Protein AF-A0A4P8QCI8-F1 (afdb_monomer_lite)

Secondary structure (DSSP, 8-state):
-----HHHHHHHHHHHHHHHHHHHHHHHHTSPP-PPPP--HHHHHHHHHHHHT-TT-EEEEEEE-GGG-EEEEEESSTT--EEEEEEETTEEEETTSS-HHHHHHHHHHH-TTTTPPP----

Structure (mmCIF, N/CA/C/O backbone):
data_AF-A0A4P8QCI8-F1
#
_entry.id   AF-A0A4P8QCI8-F1
#
loop_
_atom_site.group_PDB
_atom_site.id
_atom_site.type_symbol
_atom_site.label_atom_id
_atom_site.label_alt_id
_atom_site.label_comp_id
_atom_site.label_asym_id
_atom_site.label_entity_id
_atom_site.label_seq_id
_atom_site.pdbx_PDB_ins_code
_atom_site.Cartn_x
_atom_site.Cartn_y
_atom_site.Cartn_z
_atom_site.occupancy
_atom_site.B_iso_or_equiv
_atom_site.auth_seq_id
_atom_site.auth_comp_id
_atom_site.auth_asym_id
_atom_site.auth_atom_id
_atom_site.pdbx_PDB_model_num
ATOM 1 N N . MET A 1 1 ? 44.484 -18.328 -52.587 1.00 44.91 1 MET A N 1
ATOM 2 C CA . MET A 1 1 ? 44.184 -17.223 -51.649 1.00 44.91 1 MET A CA 1
ATOM 3 C C . MET A 1 1 ? 43.308 -16.217 -52.388 1.00 44.91 1 MET A C 1
ATOM 5 O O . MET A 1 1 ? 43.773 -15.641 -53.360 1.00 44.91 1 MET A O 1
ATOM 9 N N . ARG A 1 2 ? 42.014 -16.090 -52.055 1.00 58.41 2 ARG A N 1
ATOM 10 C CA . ARG A 1 2 ? 41.114 -15.143 -52.745 1.00 58.41 2 ARG A CA 1
ATOM 11 C C . ARG A 1 2 ? 41.462 -13.724 -52.286 1.00 58.41 2 ARG A C 1
ATOM 13 O O . ARG A 1 2 ? 41.167 -13.380 -51.143 1.00 58.41 2 ARG A O 1
ATOM 20 N N . HIS A 1 3 ? 42.076 -12.917 -53.153 1.00 60.78 3 HIS A N 1
ATOM 21 C CA . HIS A 1 3 ? 42.185 -11.476 -52.934 1.00 60.78 3 HIS A CA 1
ATOM 22 C C . HIS A 1 3 ? 40.772 -10.886 -52.924 1.00 60.78 3 HIS A C 1
ATOM 24 O O . HIS A 1 3 ? 40.146 -10.716 -53.967 1.00 60.78 3 HIS A O 1
ATOM 30 N N . ARG A 1 4 ? 40.238 -10.631 -51.725 1.00 62.81 4 ARG A N 1
ATOM 31 C CA . ARG A 1 4 ? 39.049 -9.793 -51.567 1.00 62.81 4 ARG A CA 1
ATOM 32 C C . ARG A 1 4 ? 39.450 -8.381 -51.963 1.00 62.81 4 ARG A C 1
ATOM 34 O O . ARG A 1 4 ? 40.469 -7.880 -51.493 1.00 62.81 4 ARG A O 1
ATOM 41 N N . SER A 1 5 ? 38.674 -7.760 -52.844 1.00 78.19 5 SER A N 1
ATOM 42 C CA . SER A 1 5 ? 38.925 -6.374 -53.220 1.00 78.19 5 SER A CA 1
ATOM 43 C C . SER A 1 5 ? 38.817 -5.481 -51.972 1.00 78.19 5 SER A C 1
ATOM 45 O O . SER A 1 5 ? 38.035 -5.784 -51.060 1.00 78.19 5 SER A O 1
ATOM 47 N N . PRO A 1 6 ? 39.571 -4.371 -51.899 1.00 77.50 6 PRO A N 1
ATOM 48 C CA . PRO A 1 6 ? 39.559 -3.480 -50.733 1.00 77.50 6 PRO A CA 1
ATOM 49 C C . PRO A 1 6 ? 38.150 -2.951 -50.415 1.00 77.50 6 PRO A C 1
ATOM 51 O O . PRO A 1 6 ? 37.823 -2.672 -49.265 1.00 77.50 6 PRO A O 1
ATOM 54 N N . LEU A 1 7 ? 37.285 -2.873 -51.428 1.00 80.38 7 LEU A N 1
ATOM 55 C CA . LEU A 1 7 ? 35.886 -2.471 -51.311 1.00 80.38 7 LEU A CA 1
ATOM 56 C C . LEU A 1 7 ? 35.041 -3.541 -50.597 1.00 80.38 7 LEU A C 1
ATOM 58 O O . LEU A 1 7 ? 34.271 -3.229 -49.693 1.00 80.38 7 LEU A O 1
ATOM 62 N N . GLN A 1 8 ? 35.259 -4.817 -50.922 1.00 83.88 8 GLN A N 1
ATOM 63 C CA . GLN A 1 8 ? 34.589 -5.945 -50.273 1.00 83.88 8 GLN A CA 1
ATOM 64 C C . GLN A 1 8 ? 35.005 -6.084 -48.800 1.00 83.88 8 GLN A C 1
ATOM 66 O O . GLN A 1 8 ? 34.190 -6.426 -47.946 1.00 83.88 8 GLN A O 1
ATOM 71 N N . GLN A 1 9 ? 36.262 -5.764 -48.483 1.00 83.50 9 GLN A N 1
ATOM 72 C CA . GLN A 1 9 ? 36.767 -5.753 -47.110 1.00 83.50 9 GLN A CA 1
ATOM 73 C C . GLN A 1 9 ? 36.154 -4.611 -46.281 1.00 83.50 9 GLN A C 1
ATOM 75 O O . GLN A 1 9 ? 35.753 -4.834 -45.141 1.00 83.50 9 GLN A O 1
ATOM 80 N N . ARG A 1 10 ? 35.990 -3.417 -46.867 1.00 88.06 10 ARG A N 1
ATOM 81 C CA . ARG A 1 10 ? 35.298 -2.283 -46.225 1.00 88.06 10 ARG A CA 1
ATOM 82 C C . ARG A 1 10 ? 33.827 -2.581 -45.941 1.00 88.06 10 ARG A C 1
ATOM 84 O O . ARG A 1 10 ? 33.354 -2.277 -44.851 1.00 88.06 10 ARG A O 1
ATOM 91 N N . LEU A 1 11 ? 33.128 -3.218 -46.881 1.00 91.38 11 LEU A N 1
ATOM 92 C CA . LEU A 1 11 ? 31.728 -3.617 -46.696 1.00 91.38 11 LEU A CA 1
ATOM 93 C C . LEU A 1 11 ? 31.563 -4.620 -45.548 1.00 91.38 11 LEU A C 1
ATOM 95 O O . LEU A 1 11 ? 30.660 -4.470 -44.731 1.00 91.38 11 LEU A O 1
ATOM 99 N N . MET A 1 12 ? 32.466 -5.597 -45.441 1.00 92.44 12 MET A N 1
ATOM 100 C CA . MET A 1 12 ? 32.461 -6.563 -44.335 1.00 92.44 12 MET A CA 1
ATOM 101 C C . MET A 1 12 ? 32.664 -5.882 -42.97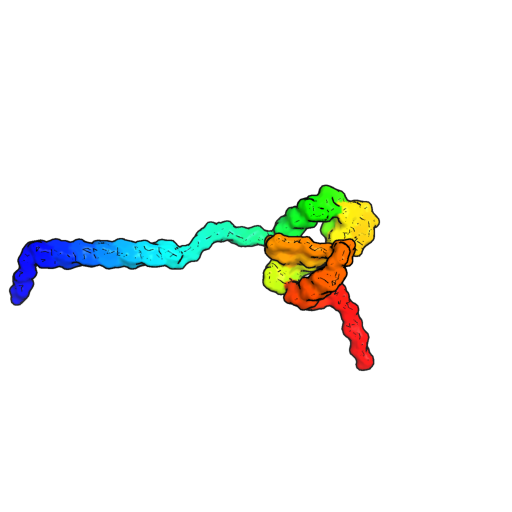5 1.00 92.44 12 MET A C 1
ATOM 103 O O . MET A 1 12 ? 31.974 -6.216 -42.016 1.00 92.44 12 MET A O 1
ATOM 107 N N . ILE A 1 13 ? 33.579 -4.910 -42.893 1.00 91.00 13 ILE A N 1
ATOM 108 C CA . ILE A 1 13 ? 33.839 -4.151 -41.659 1.00 91.00 13 ILE A CA 1
ATOM 109 C C . ILE A 1 13 ? 32.618 -3.308 -41.275 1.00 91.00 13 ILE A C 1
ATOM 111 O O . ILE A 1 13 ? 32.208 -3.319 -40.117 1.00 91.00 13 ILE A O 1
ATOM 115 N N . ALA A 1 14 ? 32.010 -2.618 -42.243 1.00 92.12 14 ALA A N 1
ATOM 116 C CA . ALA A 1 14 ? 30.813 -1.817 -42.006 1.00 92.12 14 ALA A CA 1
ATOM 117 C C . ALA A 1 14 ? 29.638 -2.681 -41.521 1.00 92.12 14 ALA A C 1
ATOM 119 O O . ALA A 1 14 ? 28.986 -2.336 -40.538 1.00 92.12 14 ALA A O 1
ATOM 120 N N . ALA A 1 15 ? 29.410 -3.838 -42.150 1.00 93.81 15 ALA A N 1
ATOM 121 C CA . ALA A 1 15 ? 28.368 -4.773 -41.733 1.00 93.81 15 ALA A CA 1
ATOM 122 C C . ALA A 1 15 ? 28.606 -5.311 -40.311 1.00 93.81 15 ALA A C 1
ATOM 124 O O . ALA A 1 15 ? 27.677 -5.362 -39.506 1.00 93.81 15 ALA A O 1
ATOM 125 N N . ALA A 1 16 ? 29.852 -5.659 -39.976 1.00 95.00 16 ALA A N 1
ATOM 126 C CA . ALA A 1 16 ? 30.210 -6.117 -38.637 1.00 95.00 16 ALA A CA 1
ATOM 127 C C . ALA A 1 16 ? 29.993 -5.029 -37.571 1.00 95.00 16 ALA A C 1
ATOM 129 O O . ALA A 1 16 ? 29.476 -5.323 -36.495 1.00 95.00 16 ALA A O 1
ATOM 130 N N . LEU A 1 17 ? 30.330 -3.772 -37.880 1.00 95.94 17 LEU A N 1
ATOM 131 C CA . LEU A 1 17 ? 30.092 -2.631 -36.990 1.00 95.94 17 LEU A CA 1
ATOM 132 C C . LEU A 1 17 ? 28.605 -2.413 -36.717 1.00 95.94 17 LEU A C 1
ATOM 134 O O . LEU A 1 17 ? 28.219 -2.222 -35.566 1.00 95.94 17 LEU A O 1
ATOM 138 N N . VAL A 1 18 ? 27.768 -2.479 -37.753 1.00 96.00 18 VAL A N 1
ATOM 139 C CA . VAL A 1 18 ? 26.313 -2.338 -37.599 1.00 96.00 18 VAL A CA 1
ATOM 140 C C . VAL A 1 18 ? 25.755 -3.453 -36.719 1.00 96.00 18 VAL A C 1
ATOM 142 O O . VAL A 1 18 ? 25.006 -3.174 -35.787 1.00 96.00 18 VAL A O 1
ATOM 145 N N . LEU A 1 19 ? 26.166 -4.704 -36.946 1.00 95.69 19 LEU A N 1
ATOM 146 C CA . LEU A 1 19 ? 25.731 -5.833 -36.118 1.00 95.69 19 LEU A CA 1
ATOM 147 C C . LEU A 1 19 ? 26.162 -5.682 -34.656 1.00 95.69 19 LEU A C 1
ATOM 149 O O . LEU A 1 19 ? 25.362 -5.938 -33.757 1.00 95.69 19 LEU A O 1
ATOM 153 N N . ALA A 1 20 ? 27.392 -5.226 -34.411 1.00 94.62 20 ALA A N 1
ATOM 154 C CA . ALA A 1 20 ? 27.877 -4.956 -33.062 1.00 94.62 20 ALA A CA 1
ATOM 155 C C . ALA A 1 20 ? 27.055 -3.852 -32.377 1.00 94.62 20 ALA A C 1
ATOM 157 O O . ALA A 1 20 ? 26.651 -4.014 -31.227 1.00 94.62 20 ALA A O 1
ATOM 158 N N . LEU A 1 21 ? 26.739 -2.765 -33.089 1.00 94.75 21 LEU A N 1
ATOM 159 C CA . LEU A 1 21 ? 25.896 -1.684 -32.571 1.00 94.75 21 LEU A CA 1
ATOM 160 C C . LEU A 1 21 ? 24.477 -2.165 -32.250 1.00 94.75 21 LEU A C 1
ATOM 162 O O . LEU A 1 21 ? 23.949 -1.835 -31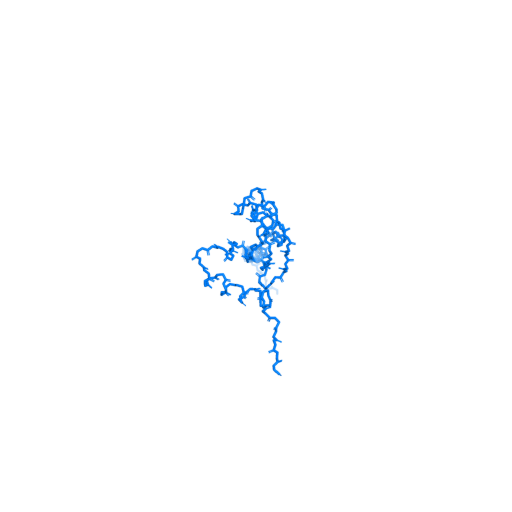.189 1.00 94.75 21 LEU A O 1
ATOM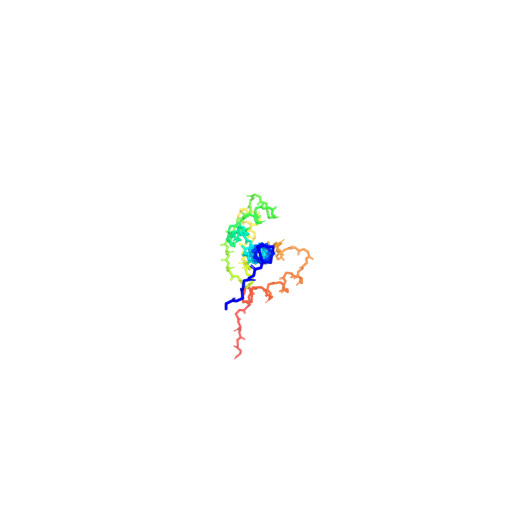 166 N N . CYS A 1 22 ? 23.876 -2.987 -33.114 1.00 93.50 22 CYS A N 1
ATOM 167 C CA . CYS A 1 22 ? 22.572 -3.593 -32.848 1.00 93.50 22 CYS A CA 1
ATOM 168 C C . CYS A 1 22 ? 22.608 -4.493 -31.605 1.00 93.50 22 CYS A C 1
ATOM 170 O O . CYS A 1 22 ? 21.722 -4.394 -30.758 1.00 93.50 22 C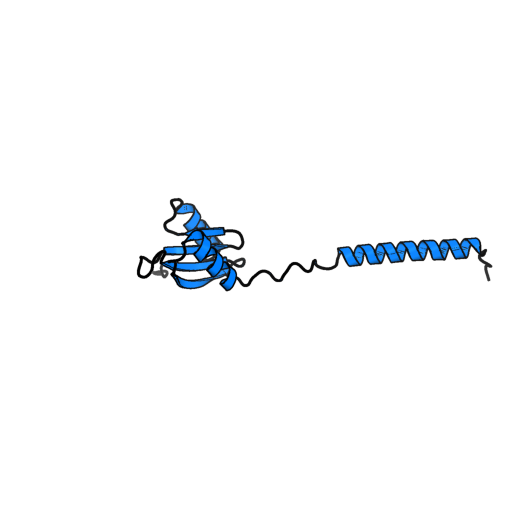YS A O 1
ATOM 172 N N . ALA A 1 23 ? 23.639 -5.330 -31.462 1.00 92.19 23 ALA A N 1
ATOM 173 C CA . ALA A 1 23 ? 23.798 -6.202 -30.302 1.00 92.19 23 ALA A CA 1
ATOM 174 C C . ALA A 1 23 ? 23.948 -5.402 -28.998 1.00 92.19 23 ALA A C 1
ATOM 176 O O . ALA A 1 23 ? 23.307 -5.731 -28.002 1.00 92.19 23 ALA A O 1
ATOM 177 N N . VAL A 1 24 ? 24.728 -4.316 -29.013 1.00 93.06 24 VAL A N 1
ATOM 178 C CA . VAL A 1 24 ? 24.872 -3.413 -27.860 1.00 93.06 24 VAL A CA 1
ATOM 179 C C . VAL A 1 24 ? 23.551 -2.717 -27.537 1.00 93.06 24 VAL A C 1
ATOM 181 O O . VAL A 1 24 ? 23.175 -2.654 -26.372 1.00 93.06 24 VAL A O 1
ATOM 184 N N . GLY A 1 25 ? 22.811 -2.244 -28.543 1.00 88.50 25 GLY A N 1
ATOM 185 C CA . GLY A 1 25 ? 21.500 -1.624 -28.337 1.00 88.50 25 GLY A CA 1
ATOM 186 C C . GLY A 1 25 ? 20.503 -2.576 -27.672 1.00 88.50 25 GLY A C 1
ATOM 187 O O . GLY A 1 25 ? 19.858 -2.209 -26.691 1.00 88.50 25 GLY A O 1
ATOM 188 N N . VAL A 1 26 ? 20.432 -3.823 -28.149 1.00 89.25 26 VAL A N 1
ATOM 189 C CA . VAL A 1 26 ? 19.608 -4.877 -27.536 1.00 89.25 26 VAL A CA 1
ATOM 190 C C . VAL A 1 26 ? 20.077 -5.181 -26.115 1.00 89.25 26 VAL A C 1
ATOM 192 O O . VAL A 1 26 ? 19.251 -5.283 -25.214 1.00 89.25 26 VAL A O 1
ATOM 195 N N . TRP A 1 27 ? 21.388 -5.275 -25.889 1.00 86.06 27 TRP A N 1
ATOM 196 C CA . TRP A 1 27 ? 21.943 -5.530 -24.563 1.00 86.06 27 TRP A CA 1
ATOM 197 C C . TRP A 1 27 ? 21.593 -4.422 -23.564 1.00 86.06 27 TRP A C 1
ATOM 199 O O . TRP A 1 27 ? 21.191 -4.730 -22.448 1.00 86.06 27 TRP A O 1
ATOM 209 N N . VAL A 1 28 ? 21.664 -3.152 -23.973 1.00 85.81 28 VAL A N 1
ATOM 210 C CA . VAL A 1 28 ? 21.258 -1.998 -23.152 1.00 85.81 28 VAL A CA 1
ATOM 211 C C . VAL A 1 28 ? 19.756 -2.016 -22.863 1.00 85.81 28 VAL A C 1
ATOM 213 O O . VAL A 1 28 ? 19.359 -1.786 -21.728 1.00 85.81 28 VAL A O 1
ATOM 216 N N . LEU A 1 29 ? 18.916 -2.343 -23.849 1.00 78.56 29 LEU A N 1
ATOM 217 C CA . LEU A 1 29 ? 17.464 -2.484 -23.658 1.00 78.56 29 LEU A CA 1
ATOM 218 C C . LEU A 1 29 ? 17.093 -3.652 -22.730 1.00 78.56 29 LEU A C 1
ATOM 220 O O . LEU A 1 29 ? 16.064 -3.601 -22.061 1.00 78.56 29 LEU A O 1
ATOM 224 N N . MET A 1 30 ? 17.921 -4.697 -22.693 1.00 75.69 30 MET A N 1
ATOM 225 C CA . MET A 1 30 ? 17.772 -5.840 -21.791 1.00 75.69 30 MET A CA 1
ATOM 226 C C . MET A 1 30 ? 18.366 -5.595 -20.402 1.00 75.69 30 MET A C 1
ATOM 228 O O . MET A 1 30 ? 18.166 -6.432 -19.518 1.00 75.69 30 MET A O 1
ATOM 232 N N . GLN A 1 31 ? 19.087 -4.488 -20.176 1.00 74.19 31 GLN A N 1
ATOM 233 C CA . GLN A 1 31 ? 19.527 -4.158 -18.826 1.00 74.19 31 GLN A CA 1
ATOM 234 C C . GLN A 1 31 ? 18.278 -3.942 -17.968 1.00 74.19 31 GLN A C 1
ATOM 236 O O . GLN A 1 31 ? 17.408 -3.152 -18.348 1.00 74.19 31 GLN A O 1
ATOM 241 N N . PRO A 1 32 ? 18.154 -4.641 -16.825 1.00 54.97 32 PRO A N 1
ATOM 242 C CA . PRO A 1 32 ? 17.061 -4.388 -15.907 1.00 54.97 32 PRO A CA 1
ATOM 243 C C . PRO A 1 32 ? 17.124 -2.907 -15.557 1.00 54.97 32 PRO A C 1
ATOM 245 O O . PRO A 1 32 ? 18.149 -2.426 -15.071 1.00 54.97 32 PRO A O 1
ATOM 248 N N . ALA A 1 33 ? 16.058 -2.171 -15.879 1.00 59.75 33 ALA A N 1
ATOM 249 C CA . ALA A 1 33 ? 15.964 -0.772 -15.512 1.00 59.75 33 ALA A CA 1
ATOM 250 C C . ALA A 1 33 ? 16.316 -0.673 -14.024 1.00 59.75 33 ALA A C 1
ATOM 252 O O . ALA A 1 33 ? 15.742 -1.402 -13.214 1.00 59.75 33 ALA A O 1
ATOM 253 N N . ASN A 1 34 ? 17.271 0.197 -13.678 1.00 53.19 34 ASN A N 1
ATOM 254 C CA . ASN A 1 34 ? 17.595 0.578 -12.303 1.00 53.19 34 ASN A CA 1
ATOM 255 C C . ASN A 1 34 ? 16.395 1.331 -11.700 1.00 53.19 34 ASN A C 1
ATOM 257 O O . ASN A 1 34 ? 16.474 2.503 -11.337 1.00 53.19 34 ASN A O 1
ATOM 261 N N . THR A 1 35 ? 15.235 0.680 -11.644 1.00 55.41 35 THR A N 1
ATOM 262 C CA . THR A 1 35 ? 14.092 1.141 -10.883 1.00 55.41 35 THR A CA 1
ATOM 263 C C . THR A 1 35 ? 14.568 1.208 -9.440 1.00 55.41 35 THR A C 1
ATOM 265 O O . THR A 1 35 ? 15.094 0.199 -8.954 1.00 55.41 35 THR A O 1
ATOM 268 N N . PRO A 1 36 ? 14.437 2.363 -8.765 1.00 55.66 36 PRO A N 1
ATOM 269 C CA . PRO A 1 36 ? 14.827 2.498 -7.372 1.00 55.66 36 PRO A CA 1
ATOM 270 C C . PRO A 1 36 ? 14.286 1.314 -6.580 1.00 55.66 36 PRO A C 1
ATOM 272 O O . PRO A 1 36 ? 13.122 0.943 -6.772 1.00 55.66 36 PRO A O 1
ATOM 275 N N . SER A 1 37 ? 15.135 0.711 -5.737 1.00 56.53 37 SER A N 1
ATOM 276 C CA . SER A 1 37 ? 14.723 -0.408 -4.890 1.00 56.53 37 SER A CA 1
ATOM 277 C C . SER A 1 37 ? 13.388 -0.042 -4.238 1.00 56.53 37 SER A C 1
ATOM 279 O O . SER A 1 37 ? 13.297 1.027 -3.619 1.00 56.53 37 SER A O 1
ATOM 281 N N . PRO A 1 38 ? 12.325 -0.837 -4.451 1.00 58.75 38 PRO A N 1
ATOM 282 C CA . PRO A 1 38 ? 11.010 -0.487 -3.962 1.00 58.75 38 PRO A CA 1
ATOM 283 C C . PRO A 1 38 ? 11.077 -0.211 -2.462 1.00 58.75 38 PRO A C 1
ATOM 285 O O . PRO A 1 38 ? 11.536 -1.066 -1.713 1.00 58.75 38 PRO A O 1
ATOM 288 N N . GLU A 1 39 ? 10.598 0.960 -2.037 1.00 59.53 39 GLU A N 1
ATOM 289 C CA . GLU A 1 39 ? 10.644 1.395 -0.635 1.00 59.53 39 GLU A CA 1
ATOM 290 C C . GLU A 1 39 ? 10.253 0.250 0.326 1.00 59.53 39 GLU A C 1
ATOM 292 O O . GLU A 1 39 ? 9.261 -0.448 0.053 1.00 59.53 39 GLU A O 1
ATOM 297 N N . PRO A 1 40 ? 11.012 0.006 1.410 1.00 66.62 40 PRO A N 1
ATOM 298 C CA . PRO A 1 40 ? 10.709 -1.077 2.339 1.00 66.62 40 PRO A CA 1
ATOM 299 C C . PRO A 1 40 ? 9.263 -0.953 2.833 1.00 66.62 40 PRO A C 1
ATOM 301 O O . PRO A 1 40 ? 8.746 0.155 3.014 1.00 66.62 40 PRO A O 1
ATOM 304 N N . ALA A 1 41 ? 8.574 -2.091 2.954 1.00 65.62 41 ALA A N 1
ATOM 305 C CA . ALA A 1 41 ? 7.132 -2.139 3.201 1.00 65.62 41 ALA A CA 1
ATOM 306 C C . ALA A 1 41 ? 6.747 -1.334 4.455 1.00 65.62 41 ALA A C 1
ATOM 308 O O . ALA A 1 41 ? 5.798 -0.556 4.439 1.00 65.62 41 ALA A O 1
ATOM 309 N N . ASP A 1 42 ? 7.580 -1.417 5.479 1.00 64.31 42 ASP A N 1
ATOM 310 C CA . ASP A 1 42 ? 7.449 -0.772 6.779 1.00 64.31 42 ASP A CA 1
ATOM 311 C C . ASP A 1 42 ? 7.491 0.766 6.658 1.00 64.31 42 ASP A C 1
ATOM 313 O O . ASP A 1 42 ? 6.648 1.475 7.216 1.00 64.31 42 ASP A O 1
ATOM 317 N N . ALA A 1 43 ? 8.420 1.298 5.852 1.00 68.88 43 ALA A N 1
ATOM 318 C CA . ALA A 1 43 ? 8.529 2.736 5.589 1.00 68.88 43 ALA A CA 1
ATOM 319 C C . ALA A 1 43 ? 7.326 3.262 4.788 1.00 68.88 43 ALA A C 1
ATOM 321 O O . ALA A 1 43 ? 6.776 4.329 5.089 1.00 68.88 43 ALA A O 1
ATOM 322 N N . ARG A 1 44 ? 6.854 2.471 3.816 1.00 71.00 44 ARG A N 1
ATOM 323 C CA . ARG A 1 44 ? 5.661 2.781 3.017 1.00 71.00 44 ARG A CA 1
ATOM 324 C C . ARG A 1 44 ? 4.406 2.856 3.882 1.00 71.00 44 ARG A C 1
ATOM 326 O O . ARG A 1 44 ? 3.621 3.789 3.724 1.00 71.00 44 ARG A O 1
ATOM 333 N N . VAL A 1 45 ? 4.233 1.904 4.795 1.00 69.94 45 VAL A N 1
ATOM 334 C CA . VAL A 1 45 ? 3.070 1.813 5.687 1.00 69.94 45 VAL A CA 1
ATOM 335 C C . VAL A 1 45 ? 2.998 3.016 6.606 1.00 69.94 45 VAL A C 1
ATOM 337 O O . VAL A 1 45 ? 1.963 3.674 6.666 1.00 69.94 45 VAL A O 1
ATOM 340 N N . MET A 1 46 ? 4.107 3.376 7.254 1.00 73.94 46 MET A N 1
ATOM 341 C CA . MET A 1 46 ? 4.141 4.549 8.129 1.00 73.94 46 MET A CA 1
ATOM 342 C C . MET A 1 46 ? 3.804 5.839 7.377 1.00 73.94 46 MET A C 1
ATOM 344 O O . MET A 1 46 ? 3.082 6.690 7.902 1.00 73.94 46 MET A O 1
ATOM 348 N N . ARG A 1 47 ? 4.275 5.987 6.131 1.00 75.38 47 ARG A N 1
ATOM 349 C CA . ARG A 1 47 ? 3.904 7.129 5.287 1.00 75.38 47 ARG A CA 1
ATOM 350 C C . ARG A 1 47 ? 2.413 7.117 4.950 1.00 75.38 47 ARG A C 1
ATOM 352 O O . ARG A 1 47 ? 1.749 8.132 5.135 1.00 75.38 47 ARG A O 1
ATOM 359 N N . GLN A 1 48 ? 1.885 5.986 4.485 1.00 73.19 48 GLN A N 1
ATOM 360 C CA . GLN A 1 48 ? 0.476 5.851 4.107 1.00 73.19 48 GLN A CA 1
ATOM 361 C C . GLN A 1 48 ? -0.467 6.096 5.290 1.00 73.19 48 GLN A C 1
ATOM 363 O O . GLN A 1 48 ? -1.460 6.802 5.128 1.00 73.19 48 GLN A O 1
ATOM 368 N N . ILE A 1 49 ? -0.125 5.598 6.482 1.00 75.56 49 ILE A N 1
ATOM 369 C CA . ILE A 1 49 ? -0.876 5.850 7.716 1.00 75.56 49 ILE A CA 1
ATOM 370 C C . ILE A 1 49 ? -0.910 7.349 8.021 1.00 75.56 49 ILE A C 1
ATOM 372 O O . ILE A 1 49 ? -1.988 7.901 8.214 1.00 75.56 49 ILE A O 1
ATOM 376 N N . ARG A 1 50 ? 0.230 8.050 7.980 1.00 76.50 50 ARG A N 1
ATOM 377 C CA . ARG A 1 50 ? 0.247 9.506 8.213 1.00 76.50 50 ARG A CA 1
ATOM 378 C C . ARG A 1 50 ? -0.571 10.280 7.180 1.00 76.50 50 ARG A C 1
ATOM 380 O O . ARG A 1 50 ? -1.184 11.285 7.530 1.00 76.50 50 ARG A O 1
ATOM 387 N N . THR A 1 51 ? -0.566 9.842 5.920 1.00 76.06 51 THR A N 1
ATOM 388 C CA . THR A 1 51 ? -1.314 10.498 4.840 1.00 76.06 51 THR A CA 1
ATOM 389 C C . THR A 1 51 ? -2.820 10.263 4.946 1.00 76.06 51 THR A C 1
ATOM 391 O O . THR A 1 51 ? -3.574 11.203 4.723 1.00 76.06 51 THR A O 1
ATOM 394 N N . GLN A 1 52 ? -3.267 9.047 5.273 1.00 69.69 52 GLN A N 1
ATOM 395 C CA . GLN A 1 52 ? -4.692 8.692 5.225 1.00 69.69 52 GLN A CA 1
ATOM 396 C C . GLN A 1 52 ? -5.397 8.672 6.588 1.00 69.69 52 GLN A C 1
ATOM 398 O O . GLN A 1 52 ? -6.565 9.036 6.667 1.00 69.69 52 GLN A O 1
ATOM 403 N N . ALA A 1 53 ? -4.710 8.283 7.664 1.00 69.94 53 ALA A N 1
ATOM 404 C CA . ALA A 1 53 ? -5.275 8.262 9.017 1.00 69.94 53 ALA A CA 1
ATOM 405 C C . ALA A 1 53 ? -5.034 9.573 9.792 1.00 69.94 53 ALA A C 1
ATOM 407 O O . ALA A 1 53 ? -5.696 9.817 10.798 1.00 69.94 53 ALA A O 1
ATOM 408 N N . GLY A 1 54 ? -4.133 10.439 9.310 1.00 71.00 54 GLY A N 1
ATOM 409 C CA . GLY A 1 54 ? -3.853 11.761 9.878 1.00 71.00 54 GLY A CA 1
ATOM 410 C C . GLY A 1 54 ? -2.621 11.809 10.792 1.00 71.00 54 GLY A C 1
ATOM 411 O O . GLY A 1 54 ? -2.011 10.795 11.122 1.00 71.00 54 GLY A O 1
ATOM 412 N N . ARG A 1 55 ? -2.221 13.023 11.210 1.00 71.25 55 ARG A N 1
ATOM 413 C CA . ARG A 1 55 ? -0.998 13.251 12.016 1.00 71.25 55 ARG A CA 1
ATOM 414 C C . ARG A 1 55 ? -1.049 12.664 13.432 1.00 71.25 55 ARG A C 1
ATOM 416 O O . ARG A 1 55 ? 0.008 12.473 14.019 1.00 71.25 55 ARG A O 1
ATOM 423 N N . GLY A 1 56 ? -2.242 12.402 13.964 1.00 71.06 56 GLY A N 1
ATOM 424 C CA . GLY A 1 56 ? -2.445 11.769 15.272 1.00 71.06 56 GLY A CA 1
ATOM 425 C C . GLY A 1 56 ? -2.535 10.244 15.217 1.00 71.06 56 GLY A C 1
ATOM 426 O O . GLY A 1 56 ? -2.875 9.632 16.226 1.00 71.06 56 GLY A O 1
ATOM 427 N N . ALA A 1 57 ? -2.282 9.641 14.050 1.00 76.31 57 ALA A N 1
ATOM 428 C CA . ALA A 1 57 ? -2.392 8.206 13.878 1.00 76.31 57 ALA A CA 1
ATOM 429 C C . ALA A 1 57 ? -1.176 7.469 14.457 1.00 76.31 57 ALA A C 1
ATOM 431 O O . ALA A 1 57 ? -0.030 7.735 14.085 1.00 76.31 57 ALA A O 1
ATOM 432 N N . GLU A 1 58 ? -1.437 6.502 15.329 1.00 79.12 58 GLU A N 1
ATOM 433 C CA . GLU A 1 58 ? -0.429 5.688 16.002 1.00 79.12 58 GLU A CA 1
ATOM 434 C C . GLU A 1 58 ? -0.496 4.249 15.496 1.00 79.12 58 GLU A C 1
ATOM 436 O O . GLU A 1 58 ? -1.510 3.565 15.661 1.00 79.12 58 GLU A O 1
ATOM 441 N N . LEU A 1 59 ? 0.592 3.770 14.889 1.00 81.69 59 LEU A N 1
ATOM 442 C CA . LEU A 1 59 ? 0.724 2.360 14.540 1.00 81.69 59 LEU A CA 1
ATOM 443 C C . LEU A 1 59 ? 0.903 1.542 15.825 1.00 81.69 59 LEU A C 1
ATOM 445 O O . LEU A 1 59 ? 1.863 1.752 16.560 1.00 81.69 59 LEU A O 1
ATOM 449 N N . ARG A 1 60 ? -0.010 0.602 16.083 1.00 83.25 60 ARG A N 1
ATOM 450 C CA . ARG A 1 60 ? 0.024 -0.256 17.281 1.00 83.25 60 ARG A CA 1
ATOM 451 C C . ARG A 1 60 ? 0.612 -1.625 16.999 1.00 83.25 60 ARG A C 1
ATOM 453 O O . ARG A 1 60 ? 1.310 -2.186 17.833 1.00 83.25 60 ARG A O 1
ATOM 460 N N . TYR A 1 61 ? 0.299 -2.167 15.831 1.00 84.00 61 TYR A N 1
ATOM 461 C CA . TYR A 1 61 ? 0.752 -3.481 15.407 1.00 84.00 61 TYR A CA 1
ATOM 462 C C . TYR A 1 61 ? 0.803 -3.527 13.887 1.00 84.00 61 TYR A C 1
ATOM 464 O O . TYR A 1 61 ? -0.096 -2.993 13.239 1.00 84.00 61 TYR A O 1
ATOM 472 N N . ALA A 1 62 ? 1.827 -4.165 13.333 1.00 86.81 62 ALA A N 1
ATOM 473 C CA . ALA A 1 62 ? 1.948 -4.446 11.912 1.00 86.81 62 ALA A CA 1
ATOM 474 C C . ALA A 1 62 ? 2.621 -5.804 11.714 1.00 86.81 62 ALA A C 1
ATOM 476 O O . ALA A 1 62 ? 3.581 -6.134 12.408 1.00 86.81 62 ALA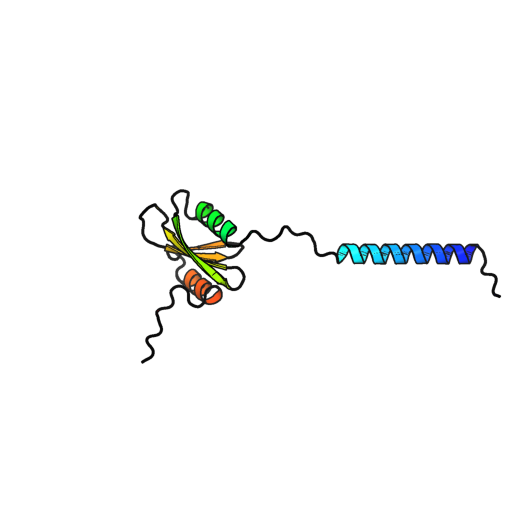 A O 1
ATOM 477 N N . GLU A 1 63 ? 2.143 -6.547 10.729 1.00 82.88 63 GLU A N 1
ATOM 478 C CA . GLU A 1 63 ? 2.727 -7.791 10.254 1.00 82.88 63 GLU A CA 1
ATOM 479 C C . GLU A 1 63 ? 2.801 -7.791 8.727 1.00 82.88 63 GLU A C 1
ATOM 481 O O . GLU A 1 63 ? 1.974 -7.187 8.033 1.00 82.88 63 GLU A O 1
ATOM 486 N N . ASN A 1 64 ? 3.819 -8.468 8.200 1.00 84.88 64 ASN A N 1
ATOM 487 C CA . ASN A 1 64 ? 3.972 -8.646 6.765 1.00 84.88 64 ASN A CA 1
ATOM 488 C C . ASN A 1 64 ? 2.955 -9.669 6.263 1.00 84.88 64 ASN A C 1
ATOM 490 O O . ASN A 1 64 ? 2.870 -10.775 6.794 1.00 84.88 64 ASN A O 1
ATOM 494 N N . GLY A 1 65 ? 2.220 -9.298 5.220 1.00 84.25 65 GLY A N 1
ATOM 495 C CA . GLY A 1 65 ? 1.357 -10.206 4.479 1.00 84.25 65 GLY A CA 1
ATOM 496 C C . GLY A 1 65 ? 1.972 -10.641 3.150 1.00 84.25 65 GLY A C 1
ATOM 497 O O . GLY A 1 65 ? 3.152 -10.439 2.852 1.00 84.25 65 GLY A O 1
ATOM 498 N N . GLU A 1 66 ? 1.138 -11.242 2.317 1.00 86.38 66 GLU A N 1
ATOM 499 C CA . GLU A 1 66 ? 1.479 -11.691 0.978 1.00 86.38 66 GLU A CA 1
ATOM 500 C C . GLU A 1 66 ? 1.605 -10.531 -0.016 1.00 86.38 66 GLU A C 1
ATOM 502 O O . GLU A 1 66 ? 1.052 -9.447 0.150 1.00 86.38 66 GLU A O 1
ATOM 507 N N . ARG A 1 67 ? 2.312 -10.760 -1.130 1.00 86.31 67 ARG A N 1
ATOM 508 C CA . ARG A 1 67 ? 2.413 -9.792 -2.244 1.00 86.31 67 ARG A CA 1
ATOM 509 C C . ARG A 1 67 ? 2.842 -8.385 -1.795 1.00 86.31 67 ARG A C 1
ATOM 511 O O . ARG A 1 67 ? 2.443 -7.385 -2.394 1.00 86.31 67 ARG A O 1
ATOM 518 N N . ARG A 1 68 ? 3.717 -8.324 -0.781 1.00 83.50 68 ARG A N 1
ATOM 519 C CA . ARG A 1 68 ? 4.266 -7.086 -0.200 1.00 83.50 68 ARG A CA 1
ATOM 520 C C . ARG A 1 68 ? 3.203 -6.216 0.480 1.00 83.50 68 ARG A C 1
ATOM 522 O O . ARG A 1 68 ? 3.345 -4.991 0.500 1.00 83.50 68 ARG A O 1
ATOM 529 N N . SER A 1 69 ? 2.138 -6.832 0.984 1.00 87.44 69 SER A N 1
ATOM 530 C CA . SER A 1 69 ? 1.168 -6.163 1.838 1.00 87.44 69 SER A CA 1
ATOM 531 C C . SER A 1 69 ? 1.645 -6.109 3.284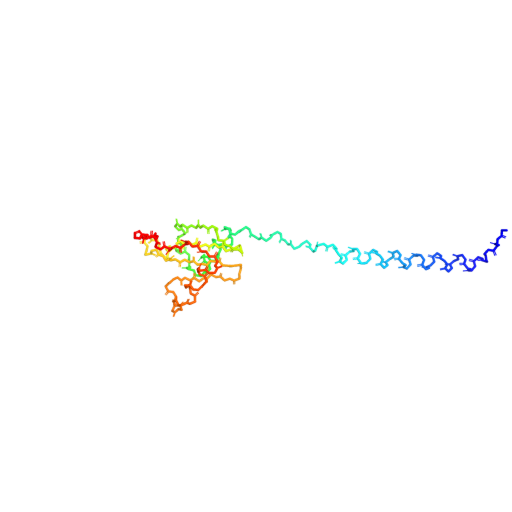 1.00 87.44 69 SER A C 1
ATOM 533 O O . SER A 1 69 ? 2.500 -6.885 3.711 1.00 87.44 69 SER A O 1
ATOM 535 N N . VAL A 1 70 ? 1.048 -5.207 4.052 1.00 88.31 70 VAL A N 1
ATOM 536 C CA . VAL A 1 70 ? 1.212 -5.128 5.501 1.00 88.31 70 VAL A CA 1
ATOM 537 C C . VAL A 1 70 ? -0.161 -4.967 6.121 1.00 88.31 70 VAL A C 1
ATOM 539 O O . VAL A 1 70 ? -0.947 -4.122 5.692 1.00 88.31 70 VAL A O 1
ATOM 542 N N . CYS A 1 71 ? -0.444 -5.775 7.129 1.00 89.81 71 CYS A N 1
ATOM 543 C CA . CYS A 1 71 ? -1.695 -5.736 7.868 1.00 89.81 71 CYS A CA 1
ATOM 544 C C . CYS A 1 71 ? -1.432 -5.398 9.321 1.00 89.81 71 CYS A C 1
ATOM 546 O O . CYS A 1 71 ? -0.349 -5.657 9.836 1.00 89.81 71 CYS A O 1
ATOM 548 N N . GLY A 1 72 ? -2.392 -4.773 9.988 1.00 90.12 72 GLY A N 1
ATOM 549 C CA . GLY A 1 72 ? -2.136 -4.329 11.344 1.00 90.12 72 GLY A CA 1
ATOM 550 C C . GLY A 1 72 ? -3.244 -3.510 11.964 1.00 90.12 72 GLY A C 1
ATOM 551 O O . GLY A 1 72 ? -4.342 -3.400 11.428 1.00 90.12 72 GLY A O 1
ATOM 552 N N . TYR A 1 73 ? -2.925 -2.921 13.110 1.00 87.44 73 TYR A N 1
ATOM 553 C CA . TYR A 1 73 ? -3.812 -2.048 13.860 1.00 87.44 73 TYR A CA 1
ATOM 554 C C . TYR A 1 73 ? -3.213 -0.654 13.981 1.00 87.44 73 TYR A C 1
ATOM 556 O O . TYR A 1 73 ? -2.049 -0.488 14.356 1.00 87.44 73 TYR A O 1
ATOM 564 N N . VAL A 1 74 ? -4.043 0.350 13.733 1.00 87.50 74 VAL A N 1
ATOM 565 C CA . VAL A 1 74 ? -3.728 1.762 13.939 1.00 87.50 74 VAL A CA 1
ATOM 566 C C . VAL A 1 74 ? -4.754 2.376 14.890 1.00 87.50 74 VAL A C 1
ATOM 568 O O . VAL A 1 74 ? -5.930 2.028 14.847 1.00 87.50 74 VAL A O 1
ATOM 571 N N . GLY A 1 75 ? -4.339 3.286 15.764 1.00 85.44 75 GLY A N 1
ATOM 572 C CA . GLY A 1 75 ? -5.262 4.225 16.403 1.00 85.44 75 GLY A CA 1
ATOM 573 C C . GLY A 1 75 ? -5.294 5.508 15.583 1.00 85.44 75 GLY A C 1
ATOM 574 O O . GLY A 1 75 ? -4.237 6.092 15.393 1.00 85.44 75 GLY A O 1
ATOM 575 N N . ARG A 1 76 ? -6.453 5.966 15.084 1.00 79.88 76 ARG A N 1
ATOM 576 C CA . ARG A 1 76 ? -6.534 7.233 14.312 1.00 79.88 76 ARG A CA 1
ATOM 577 C C . ARG A 1 76 ? -6.242 8.481 15.164 1.00 79.88 76 ARG A C 1
ATOM 579 O O . ARG A 1 76 ? -5.890 9.530 14.635 1.00 79.88 76 ARG A O 1
ATOM 586 N N . VAL A 1 77 ? -6.385 8.345 16.480 1.00 78.06 77 VAL A N 1
ATOM 587 C CA . VAL A 1 77 ? -6.037 9.342 17.495 1.00 78.06 77 VAL A CA 1
ATOM 588 C C . VAL A 1 77 ? -5.304 8.652 18.644 1.00 78.06 77 VAL A C 1
ATOM 590 O O . VAL A 1 77 ? -5.547 7.466 18.908 1.00 78.06 77 VAL A O 1
ATOM 593 N N . ALA A 1 78 ? -4.449 9.397 19.345 1.00 74.50 78 ALA A N 1
ATOM 594 C CA . ALA A 1 78 ? -3.771 8.919 20.547 1.00 74.50 78 ALA A CA 1
ATOM 595 C C . ALA A 1 78 ? -4.796 8.375 21.556 1.00 74.50 78 ALA A C 1
ATOM 597 O O . ALA A 1 78 ? -5.778 9.042 21.885 1.00 74.50 78 ALA A O 1
ATOM 598 N N . GLY A 1 79 ? -4.611 7.128 21.995 1.00 74.38 79 GLY A N 1
ATOM 599 C CA . GLY A 1 79 ? -5.539 6.452 22.915 1.00 74.38 79 GLY A CA 1
ATOM 600 C C . GLY A 1 79 ? -6.909 6.053 22.335 1.00 74.38 79 GLY A C 1
ATOM 601 O O . GLY A 1 79 ? -7.728 5.501 23.062 1.00 74.38 79 GLY A O 1
ATOM 602 N N . GLY A 1 80 ? -7.171 6.270 21.040 1.00 77.75 80 GLY A N 1
ATOM 603 C CA . GLY A 1 80 ? -8.439 5.911 20.388 1.00 77.75 80 GLY A CA 1
ATOM 604 C C . GLY A 1 80 ? -8.661 4.400 20.191 1.00 77.75 80 GLY A C 1
ATOM 605 O O . GLY A 1 80 ? -7.786 3.588 20.511 1.00 77.75 80 GLY A O 1
ATOM 606 N N . PRO A 1 81 ? -9.813 3.979 19.637 1.00 81.81 81 PRO A N 1
ATOM 607 C CA . PRO A 1 81 ? -10.052 2.578 19.294 1.00 81.81 81 PRO A CA 1
ATOM 608 C C . PRO A 1 81 ? -9.047 2.078 18.245 1.00 81.81 81 PRO A C 1
ATOM 610 O O . PRO A 1 81 ? -8.606 2.831 17.374 1.00 81.81 81 PRO A O 1
ATOM 613 N N . ALA A 1 82 ? -8.665 0.802 18.350 1.00 84.31 82 ALA A N 1
ATOM 614 C CA . ALA A 1 82 ? -7.795 0.159 17.373 1.00 84.31 82 ALA A CA 1
ATOM 615 C C . ALA A 1 82 ? -8.596 -0.189 16.112 1.00 84.31 82 ALA A C 1
ATOM 617 O O . ALA A 1 82 ? -9.584 -0.916 16.179 1.00 84.31 82 ALA A O 1
ATOM 618 N N . VAL A 1 83 ? -8.137 0.308 14.970 1.00 87.62 83 VAL A N 1
ATOM 619 C CA . VAL A 1 83 ? -8.724 0.084 13.652 1.00 87.62 83 VAL A CA 1
ATOM 620 C C . VAL A 1 83 ? -7.790 -0.822 12.861 1.00 87.62 83 VAL A C 1
ATOM 622 O O . VAL A 1 83 ? -6.600 -0.531 12.726 1.00 87.62 83 VAL A O 1
ATOM 625 N N . GLY A 1 84 ? -8.320 -1.930 12.346 1.00 88.50 84 GLY A N 1
ATOM 626 C CA . GLY A 1 84 ? -7.577 -2.808 11.448 1.00 88.50 84 GLY A CA 1
ATOM 627 C C . GLY A 1 84 ? -7.308 -2.118 10.110 1.00 88.50 84 GLY A C 1
ATOM 628 O O . GLY A 1 84 ? -8.194 -1.444 9.586 1.00 88.50 84 GLY A O 1
ATOM 629 N N . PHE A 1 85 ? -6.119 -2.296 9.542 1.00 89.06 85 PHE A N 1
ATOM 630 C CA . PHE A 1 85 ? -5.775 -1.812 8.207 1.00 89.06 85 PHE A CA 1
ATOM 631 C C . PHE A 1 85 ? -5.137 -2.912 7.353 1.00 89.06 85 PHE A C 1
ATOM 633 O O . PHE A 1 85 ? -4.493 -3.826 7.871 1.00 89.06 85 PHE A O 1
ATOM 640 N N . VAL A 1 86 ? -5.293 -2.788 6.035 1.00 89.62 86 VAL A N 1
ATOM 641 C CA . VAL A 1 86 ? -4.564 -3.564 5.025 1.00 89.62 86 VAL A CA 1
ATOM 642 C C . VAL A 1 86 ? -3.895 -2.576 4.076 1.00 89.62 86 VAL A C 1
ATOM 644 O O . VAL A 1 86 ? -4.565 -1.845 3.349 1.00 89.62 86 VAL A O 1
ATOM 647 N N . SER A 1 87 ? -2.567 -2.533 4.097 1.00 87.44 87 SER A N 1
ATOM 648 C CA . SER A 1 87 ? -1.736 -1.735 3.199 1.00 87.44 87 SER A CA 1
ATOM 649 C C . SER A 1 87 ? -1.207 -2.619 2.077 1.00 87.44 87 SER A C 1
ATOM 651 O O . SER A 1 87 ? -0.571 -3.641 2.319 1.00 87.44 87 SER A O 1
ATOM 653 N N . ILE A 1 88 ? -1.457 -2.215 0.837 1.00 85.56 88 ILE A N 1
ATOM 654 C CA . ILE A 1 88 ? -0.852 -2.775 -0.372 1.00 85.56 88 ILE A CA 1
ATOM 655 C C . ILE A 1 88 ? -0.034 -1.674 -1.070 1.00 85.56 88 ILE A C 1
ATOM 657 O O . ILE A 1 88 ? -0.183 -0.490 -0.745 1.00 85.56 88 ILE A O 1
ATOM 661 N N . PRO A 1 89 ? 0.825 -1.997 -2.058 1.00 80.06 89 PRO A N 1
ATOM 662 C CA . PRO A 1 89 ? 1.745 -1.015 -2.636 1.00 80.06 89 PRO A CA 1
ATOM 663 C C . PRO A 1 89 ? 1.101 0.299 -3.103 1.00 80.06 89 PRO A C 1
ATOM 665 O O . PRO A 1 89 ? 1.731 1.350 -2.976 1.00 80.06 89 PRO A O 1
ATOM 668 N N . ASN A 1 90 ? -0.151 0.243 -3.573 1.00 80.44 90 ASN A N 1
ATOM 669 C CA . ASN A 1 90 ? -0.851 1.372 -4.191 1.00 80.44 90 ASN A CA 1
ATOM 670 C C . ASN A 1 90 ? -1.979 1.982 -3.335 1.00 80.44 90 ASN A C 1
ATOM 672 O O . ASN A 1 90 ? -2.502 3.025 -3.713 1.00 80.44 90 ASN A O 1
ATOM 676 N N . ARG A 1 91 ? -2.385 1.366 -2.214 1.00 84.06 91 ARG A N 1
ATOM 677 C CA . ARG A 1 91 ? -3.461 1.880 -1.337 1.00 84.06 91 ARG A CA 1
ATOM 678 C C . ARG A 1 91 ? -3.417 1.260 0.058 1.00 84.06 91 ARG A C 1
ATOM 680 O O . ARG A 1 91 ? -2.842 0.192 0.234 1.00 84.06 91 ARG A O 1
ATOM 687 N N . ILE A 1 92 ? -4.083 1.899 1.012 1.00 84.56 92 ILE A N 1
ATOM 688 C CA . ILE A 1 92 ? -4.393 1.348 2.334 1.00 84.56 92 ILE A CA 1
ATOM 689 C C . ILE A 1 92 ? -5.914 1.394 2.521 1.00 84.56 92 ILE A C 1
ATOM 691 O O . ILE A 1 92 ? -6.548 2.338 2.058 1.00 84.56 92 ILE A O 1
ATOM 695 N N . LEU A 1 93 ? -6.491 0.352 3.117 1.00 87.31 93 LEU A N 1
ATOM 696 C CA . LEU A 1 93 ? -7.897 0.312 3.523 1.00 87.31 93 LEU A CA 1
ATOM 697 C C . LEU A 1 93 ? -7.999 0.111 5.025 1.00 87.31 93 LEU A C 1
ATOM 699 O O . LEU A 1 93 ? -7.204 -0.644 5.594 1.00 87.31 93 LEU A O 1
ATOM 703 N N . PHE A 1 94 ? -9.021 0.705 5.631 1.00 87.56 94 PHE A N 1
ATOM 704 C CA . PHE A 1 94 ? -9.310 0.551 7.047 1.00 87.56 94 PHE A CA 1
ATOM 705 C C . PHE A 1 94 ? -10.615 -0.214 7.276 1.00 87.56 94 PHE A C 1
ATOM 707 O O . PHE A 1 94 ? -11.540 -0.191 6.470 1.00 87.56 94 PHE A O 1
ATOM 714 N N . SER A 1 95 ? -10.681 -0.922 8.399 1.00 83.62 95 SER A N 1
ATOM 715 C CA . SER A 1 95 ? -11.852 -1.716 8.798 1.00 83.62 95 SER A CA 1
ATOM 716 C C . SER A 1 95 ? -13.085 -0.881 9.164 1.00 83.62 95 SER A C 1
ATOM 718 O O . SER A 1 95 ? -14.187 -1.422 9.187 1.00 83.62 95 SER A O 1
ATOM 720 N N . ASP A 1 96 ? -12.904 0.407 9.462 1.00 83.31 96 ASP A N 1
ATOM 721 C CA . ASP A 1 96 ? -13.955 1.372 9.802 1.00 83.31 96 ASP A CA 1
ATOM 722 C C . ASP A 1 96 ? -14.441 2.190 8.590 1.00 83.31 96 ASP A C 1
ATOM 724 O O . ASP A 1 96 ? -15.364 2.993 8.727 1.00 83.31 96 ASP A O 1
ATOM 728 N N . ASP A 1 97 ? -13.850 1.988 7.406 1.00 80.19 97 ASP A N 1
ATOM 729 C CA . ASP A 1 97 ? -14.310 2.620 6.171 1.00 80.19 97 ASP A CA 1
ATOM 730 C C . ASP A 1 97 ? -15.688 2.050 5.754 1.00 80.19 97 ASP A C 1
ATOM 732 O O . ASP A 1 97 ? -15.998 0.886 6.032 1.00 80.19 97 ASP A O 1
ATOM 736 N N . PRO A 1 98 ? -16.528 2.819 5.032 1.00 74.44 98 PRO A N 1
ATOM 737 C CA . PRO A 1 98 ? -17.903 2.431 4.677 1.00 74.44 98 PRO A CA 1
ATOM 738 C C . PRO A 1 98 ? -18.019 1.222 3.725 1.00 74.44 98 PRO A C 1
ATOM 740 O O . PRO A 1 98 ? -19.122 0.880 3.301 1.00 74.44 98 PRO A O 1
ATOM 743 N N . LEU A 1 99 ? -16.905 0.559 3.393 1.00 70.50 99 LEU A N 1
ATOM 744 C CA . LEU A 1 99 ? -16.808 -0.588 2.486 1.00 70.50 99 LEU A CA 1
ATOM 745 C C . LEU A 1 99 ? -16.361 -1.859 3.244 1.00 70.50 99 LEU A C 1
ATOM 747 O O . LEU A 1 99 ? -15.287 -2.409 2.980 1.00 70.50 99 LEU A O 1
ATOM 751 N N . PRO A 1 100 ? -17.179 -2.380 4.181 1.00 69.56 100 PRO A N 1
ATOM 752 C CA . PRO A 1 100 ? -16.776 -3.472 5.073 1.00 69.56 100 PRO A CA 1
ATOM 753 C C . PRO A 1 100 ? -16.498 -4.795 4.338 1.00 69.56 100 PRO A C 1
ATOM 755 O O . PRO A 1 100 ? -15.723 -5.629 4.813 1.00 69.56 100 PRO A O 1
ATOM 758 N N . THR A 1 101 ? -17.118 -5.010 3.174 1.00 80.69 101 THR A N 1
ATOM 759 C CA . THR A 1 101 ? -16.898 -6.213 2.356 1.00 80.69 101 THR A CA 1
ATOM 760 C C . THR A 1 101 ? -15.542 -6.183 1.656 1.00 80.69 101 THR A C 1
ATOM 762 O O . THR A 1 101 ? -14.817 -7.174 1.722 1.00 80.69 101 THR A O 1
ATOM 765 N N . GLU A 1 102 ? -15.147 -5.043 1.086 1.00 81.75 102 GLU A N 1
ATOM 766 C CA . GLU A 1 102 ? -13.860 -4.903 0.393 1.00 81.75 102 GLU A CA 1
ATOM 767 C C . GLU A 1 102 ? -12.678 -5.087 1.344 1.00 81.75 102 GLU A C 1
ATOM 769 O O . GLU A 1 102 ? -11.702 -5.762 1.008 1.00 81.75 102 GLU A O 1
ATOM 774 N N . PHE A 1 103 ? -12.778 -4.544 2.562 1.00 85.00 103 PHE A N 1
ATOM 775 C CA . PHE A 1 103 ? -11.758 -4.758 3.586 1.00 85.00 103 PHE A CA 1
ATOM 776 C C . PHE A 1 103 ? -11.593 -6.249 3.905 1.00 85.00 103 PHE A C 1
ATOM 778 O O . PHE A 1 103 ? -10.473 -6.760 3.964 1.00 85.00 103 PHE A O 1
ATOM 785 N N . ARG A 1 104 ? -12.707 -6.972 4.081 1.00 84.31 104 ARG A N 1
ATOM 786 C CA . ARG A 1 104 ? -12.689 -8.405 4.402 1.00 84.31 104 ARG A CA 1
ATOM 787 C C . ARG A 1 104 ? -12.072 -9.232 3.275 1.00 84.31 104 ARG A C 1
ATOM 789 O O . ARG A 1 104 ? -11.251 -10.100 3.570 1.00 84.31 104 ARG A O 1
ATOM 796 N N . GLU A 1 105 ? -12.445 -8.961 2.029 1.00 86.81 105 GLU A N 1
ATOM 797 C CA . GLU A 1 105 ? -11.901 -9.640 0.847 1.00 86.81 105 GLU A CA 1
ATOM 798 C C . GLU A 1 105 ? -10.403 -9.373 0.690 1.00 86.81 105 GLU A C 1
ATOM 800 O O . GLU A 1 105 ? -9.613 -10.293 0.477 1.00 86.81 105 GLU A O 1
ATOM 805 N N . MET A 1 106 ? -9.981 -8.123 0.876 1.00 84.06 106 MET A N 1
ATOM 806 C CA . MET A 1 106 ? -8.573 -7.752 0.781 1.00 84.06 106 MET A CA 1
ATOM 807 C C . MET A 1 106 ? -7.746 -8.383 1.893 1.00 84.06 106 MET A C 1
ATOM 809 O O . MET A 1 106 ? -6.690 -8.949 1.627 1.00 84.06 106 MET A O 1
ATOM 813 N N . ARG A 1 107 ? -8.248 -8.366 3.127 1.00 88.31 107 ARG A N 1
ATOM 814 C CA . ARG A 1 107 ? -7.617 -9.066 4.245 1.00 88.31 107 ARG A CA 1
ATOM 815 C C . ARG A 1 107 ? -7.440 -10.551 3.936 1.00 88.31 107 ARG A C 1
ATOM 817 O O . ARG A 1 107 ? -6.342 -11.057 4.103 1.00 88.31 107 ARG A O 1
ATOM 824 N N . GLN A 1 108 ? -8.476 -11.237 3.451 1.00 87.38 108 GLN A N 1
ATOM 825 C CA . GLN A 1 108 ? -8.381 -12.661 3.104 1.00 87.38 108 GLN A CA 1
ATOM 826 C C . GLN A 1 108 ? -7.381 -12.928 1.974 1.00 87.38 108 GLN A C 1
ATOM 828 O O . GLN A 1 108 ? -6.672 -13.926 2.012 1.00 87.38 108 GLN A O 1
ATOM 833 N N . SER A 1 109 ? -7.312 -12.036 0.986 1.00 88.56 109 SER A N 1
ATOM 834 C CA . SER A 1 109 ? -6.453 -12.202 -0.187 1.00 88.56 109 SER A CA 1
ATOM 835 C C . SER A 1 109 ? -4.980 -11.872 0.084 1.00 88.56 109 SER A C 1
ATOM 837 O O . SER A 1 109 ? -4.104 -12.408 -0.589 1.00 88.56 109 SER A O 1
ATOM 839 N N . TYR A 1 110 ? -4.689 -10.951 1.003 1.00 87.38 110 TYR A N 1
ATOM 840 C CA . TYR A 1 110 ? -3.333 -10.440 1.233 1.00 87.38 110 TYR A CA 1
ATOM 841 C C . TYR A 1 110 ? -2.761 -10.811 2.603 1.00 87.38 110 TYR A C 1
ATOM 843 O O . TYR A 1 110 ? -1.551 -10.907 2.743 1.00 87.38 110 TYR A O 1
ATOM 851 N N . CYS A 1 111 ? -3.592 -11.036 3.614 1.00 87.62 111 CYS A N 1
ATOM 852 C CA . CYS A 1 111 ? -3.157 -11.392 4.964 1.00 87.62 111 CYS A CA 1
ATOM 853 C C . CYS A 1 111 ? -4.029 -12.524 5.525 1.00 87.62 111 CYS A C 1
ATOM 855 O O . CYS A 1 111 ? -4.812 -12.305 6.461 1.00 87.62 111 CYS A O 1
ATOM 857 N N . PRO A 1 112 ? -3.935 -13.735 4.944 1.00 82.75 112 PRO A N 1
ATOM 858 C CA . PRO A 1 112 ? -4.656 -14.892 5.453 1.00 82.75 112 PRO A CA 1
ATOM 859 C C . PRO A 1 112 ? -4.148 -15.226 6.865 1.00 82.75 112 PRO A C 1
ATOM 861 O O . PRO A 1 112 ? -3.018 -15.661 7.045 1.00 82.75 112 PRO A O 1
ATOM 864 N N . GLY A 1 113 ? -4.979 -14.977 7.880 1.00 79.25 113 GLY A N 1
ATOM 865 C CA . GLY A 1 113 ? -4.639 -15.185 9.297 1.00 79.25 113 GLY A CA 1
ATOM 866 C C . GLY A 1 113 ? -4.761 -13.924 10.155 1.00 79.25 113 GLY A C 1
ATOM 867 O O . GLY A 1 113 ? -5.124 -14.018 11.328 1.00 79.25 113 GLY A O 1
ATOM 868 N N . PHE A 1 114 ? -4.595 -12.737 9.565 1.00 80.88 114 PHE A N 1
ATOM 869 C CA . PHE A 1 114 ? -4.798 -11.475 10.275 1.00 80.88 114 PHE A CA 1
ATOM 870 C C . PHE A 1 114 ? -6.261 -11.355 10.716 1.00 80.88 114 PHE A C 1
ATOM 872 O O . PHE A 1 114 ? -7.161 -11.456 9.881 1.00 80.88 114 PHE A O 1
ATOM 879 N N . MET A 1 115 ? -6.536 -11.150 12.010 1.00 71.88 115 MET A N 1
ATOM 880 C CA . MET A 1 115 ? -7.897 -11.158 12.589 1.00 71.88 115 MET A CA 1
ATOM 881 C C . MET A 1 115 ? -8.706 -12.446 12.324 1.00 71.88 115 MET A C 1
ATOM 883 O O . MET A 1 115 ? -9.941 -12.422 12.357 1.00 71.88 115 MET A O 1
ATOM 887 N N . ALA A 1 116 ? -8.068 -13.565 11.975 1.00 67.38 116 ALA A N 1
ATOM 888 C CA . ALA A 1 116 ? -8.774 -14.839 11.942 1.00 67.38 116 ALA A CA 1
ATOM 889 C C . ALA A 1 116 ? -9.142 -15.217 13.383 1.00 67.38 116 ALA A C 1
ATOM 891 O O . ALA A 1 116 ? -8.293 -15.176 14.275 1.00 67.38 116 ALA A O 1
ATOM 892 N N . ALA A 1 117 ? -10.412 -15.550 13.632 1.00 56.53 117 ALA A N 1
ATOM 893 C CA . ALA A 1 117 ? -10.768 -16.162 14.904 1.00 56.53 117 ALA A CA 1
ATOM 894 C C . ALA A 1 117 ? -9.950 -17.458 15.037 1.00 56.53 117 ALA A C 1
ATOM 896 O O . ALA A 1 117 ? -9.863 -18.190 14.048 1.00 56.53 117 ALA A O 1
ATOM 897 N N . PRO A 1 118 ? -9.344 -17.752 16.203 1.00 52.47 118 PRO A N 1
ATOM 898 C CA . PRO A 1 118 ? -8.686 -19.033 16.399 1.00 52.47 118 PRO A CA 1
ATOM 899 C C . PRO A 1 118 ? -9.717 -20.116 16.107 1.00 52.47 118 PRO A C 1
ATOM 901 O O . PRO A 1 118 ? -10.823 -20.085 16.654 1.00 52.47 118 PRO A O 1
ATOM 904 N N . ASN A 1 119 ? -9.376 -21.017 15.190 1.00 57.22 119 ASN A N 1
ATOM 905 C CA . ASN A 1 119 ? -10.240 -22.115 14.796 1.00 57.22 119 ASN A CA 1
ATOM 906 C C . ASN A 1 119 ? -10.584 -22.893 16.074 1.00 57.22 119 ASN A C 1
ATOM 908 O O . ASN A 1 119 ? -9.755 -23.649 16.575 1.00 57.22 119 ASN A O 1
ATOM 912 N N . ARG A 1 120 ? -11.784 -22.704 16.638 1.00 50.31 120 ARG A N 1
ATOM 913 C CA . ARG A 1 120 ? -12.345 -23.679 17.575 1.00 50.31 120 ARG A CA 1
ATOM 914 C C . ARG A 1 120 ? -12.660 -24.902 16.730 1.00 50.31 120 ARG A C 1
ATOM 916 O O . ARG A 1 120 ? -13.752 -25.008 16.180 1.00 50.31 120 ARG A O 1
ATOM 923 N N . GLN A 1 121 ? -11.657 -25.749 16.530 1.00 48.03 121 GLN A N 1
ATOM 924 C CA . GLN A 1 121 ? -11.889 -27.098 16.045 1.00 48.03 121 GLN A CA 1
ATOM 925 C C . GLN A 1 121 ? -12.737 -27.811 17.113 1.00 48.03 121 GLN A C 1
ATOM 927 O O . GLN A 1 121 ? -12.381 -27.716 18.292 1.00 48.03 121 GLN A O 1
ATOM 932 N N . PRO A 1 122 ? -13.887 -28.400 16.735 1.00 49.19 122 PRO A N 1
ATOM 933 C CA . PRO A 1 122 ? -14.705 -29.200 17.640 1.00 49.19 122 PRO A CA 1
ATOM 934 C C . PRO A 1 122 ? -13.982 -30.474 18.087 1.00 49.19 122 PRO A C 1
ATOM 936 O O . PRO A 1 122 ? -13.110 -30.960 17.329 1.00 49.19 122 PRO A O 1
#

pLDDT: mean 78.43, std 12.12, range [44.91, 96.0]

Foldseek 3Di:
DDPDDPVNVVVVVVVVVVVVVVVVVVVVVPPDPPPPDQPQLVVQVVVQCCVPLHPQKAFDDWDFWPPSKIWGWIASHVVHDTWIWIDDSPHIDICPPPCNPVRVVSCCVTPPPVPDDPPPDD

Sequence (122 aa):
MRHRSPLQQRLMIAAALVLALCAVGVWVLMQPANTPSPEPADARVMRQIRTQAGRGAELRYAENGERRSVCGYVGRVAGGPAVGFVSIPNRILFSDDPLPTEFREMRQSYCPGFMAAPNRQP

Radius of gyration: 28.07 Å; chains: 1; bounding box: 62×42×76 Å